Protein AF-A0A358C9G3-F1 (afdb_monomer)

pLDDT: mean 92.69, std 3.29, range [82.0, 96.62]

Foldseek 3Di:
DDDDPVGDDPDDFDWDDDPDDDTHGDDDDPPDDPPDDDD

Solvent-accessible surface area (backbone atoms only — not comparable to full-atom values): 2930 Å² total; per-residue (Å²): 117,47,83,50,101,88,49,73,39,80,76,82,86,66,63,50,69,69,97,57,95,60,80,43,76,66,74,79,65,92,87,70,56,93,88,66,82,87,129

Radius of gyration: 13.65 Å; Cα contacts (8 Å, |Δi|>4): 24; chains: 1; bounding box: 31×29×26 Å

Sequence (39 aa):
PRKMKFGMSEGMVLAASGDAPGLFILSPDSGAQPGMKVK

Structure (mmCIF, N/CA/C/O backbone):
data_AF-A0A358C9G3-F1
#
_entry.id   AF-A0A358C9G3-F1
#
loop_
_atom_site.group_PDB
_atom_site.id
_atom_site.type_symbol
_atom_site.label_atom_id
_atom_site.label_alt_id
_atom_site.label_comp_id
_atom_site.label_asym_id
_atom_site.label_entity_id
_atom_site.label_seq_id
_atom_site.pdbx_PDB_ins_code
_atom_site.Cartn_x
_atom_site.Cartn_y
_atom_site.Cartn_z
_atom_s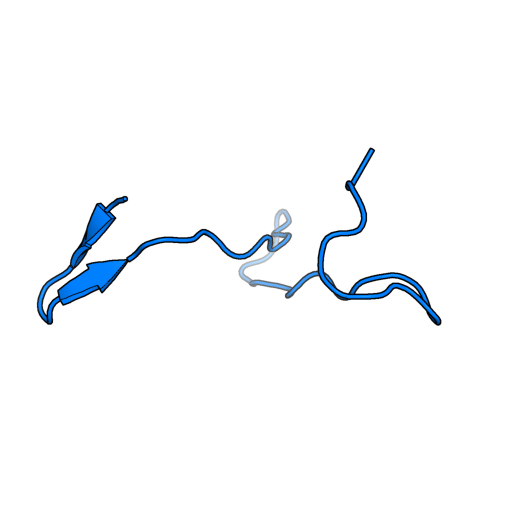ite.occupancy
_atom_site.B_iso_or_equiv
_atom_site.auth_seq_id
_atom_site.auth_comp_id
_atom_site.auth_asym_id
_atom_site.auth_atom_id
_atom_site.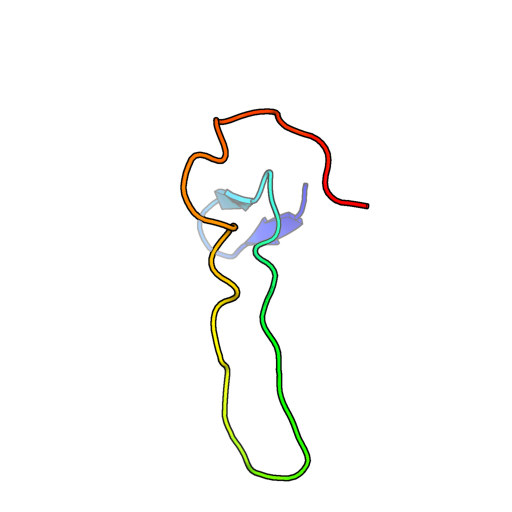pdbx_PDB_model_num
ATOM 1 N N . PRO A 1 1 ? 0.366 0.936 17.525 1.00 83.88 1 PRO A N 1
ATOM 2 C CA . PRO A 1 1 ? 0.362 2.406 17.319 1.00 83.88 1 PRO A CA 1
ATOM 3 C C . PRO A 1 1 ? 1.781 2.986 17.510 1.00 83.88 1 PRO A C 1
ATOM 5 O O . PRO A 1 1 ? 2.505 2.530 18.395 1.00 83.88 1 PRO A O 1
ATOM 8 N N . ARG A 1 2 ? 2.210 3.938 16.668 1.00 93.75 2 ARG A N 1
ATOM 9 C CA . ARG A 1 2 ? 3.578 4.495 16.651 1.00 93.75 2 ARG A CA 1
ATOM 10 C C . ARG A 1 2 ? 3.550 6.017 16.819 1.00 93.75 2 ARG A C 1
ATOM 12 O O . ARG A 1 2 ? 2.951 6.709 16.001 1.00 93.75 2 ARG A O 1
ATOM 19 N N . LYS A 1 3 ? 4.241 6.543 17.836 1.00 94.38 3 LYS A N 1
ATOM 20 C CA . LYS A 1 3 ? 4.344 7.992 18.072 1.00 94.38 3 LYS A CA 1
ATOM 21 C C . LYS A 1 3 ? 5.230 8.638 17.008 1.00 94.38 3 LYS A C 1
ATOM 23 O O . LYS A 1 3 ? 6.380 8.244 16.833 1.00 94.38 3 LYS A O 1
ATOM 28 N N . MET A 1 4 ? 4.680 9.617 16.307 1.00 96.62 4 MET A N 1
ATOM 29 C CA . MET A 1 4 ? 5.338 10.456 15.310 1.00 96.62 4 MET A CA 1
ATOM 30 C C . MET A 1 4 ? 5.540 11.865 15.867 1.00 96.62 4 MET A C 1
ATOM 32 O O . MET A 1 4 ? 4.969 12.232 16.895 1.00 96.62 4 MET A O 1
ATOM 36 N N . LYS A 1 5 ? 6.313 12.688 15.149 1.00 94.69 5 LYS A N 1
ATOM 37 C CA . LYS A 1 5 ? 6.546 14.094 15.511 1.00 94.69 5 LYS A CA 1
ATOM 38 C C . LYS A 1 5 ? 5.246 14.895 15.704 1.00 94.69 5 LYS A C 1
ATOM 40 O O . LYS A 1 5 ? 5.228 15.806 16.521 1.00 94.69 5 LYS A O 1
ATOM 45 N N . PHE A 1 6 ? 4.174 14.538 14.992 1.00 94.44 6 PHE A N 1
ATOM 46 C CA . PHE A 1 6 ? 2.925 15.310 14.934 1.00 94.44 6 PHE A CA 1
ATOM 47 C C . PHE A 1 6 ? 1.675 14.538 15.375 1.00 94.44 6 PHE A C 1
ATOM 49 O O . PHE A 1 6 ? 0.562 14.988 15.128 1.00 94.44 6 PHE A O 1
ATOM 56 N N . GLY A 1 7 ? 1.824 13.375 16.009 1.00 95.44 7 GLY A N 1
ATOM 57 C CA . GLY A 1 7 ? 0.669 12.586 16.437 1.00 95.44 7 GLY A CA 1
ATOM 58 C C . GLY A 1 7 ? 0.976 11.106 16.589 1.00 95.44 7 GLY A C 1
ATOM 59 O O . GLY A 1 7 ? 2.133 10.688 16.549 1.00 95.44 7 GLY A O 1
ATOM 60 N N . MET A 1 8 ? -0.067 10.306 16.772 1.00 96.50 8 MET A N 1
ATOM 61 C CA . MET A 1 8 ? 0.039 8.852 16.853 1.00 96.50 8 MET A CA 1
ATOM 62 C C . MET A 1 8 ? -0.383 8.234 15.517 1.00 96.50 8 MET A C 1
ATOM 64 O O . MET A 1 8 ? -1.472 8.514 15.033 1.00 96.50 8 MET A O 1
ATOM 68 N N . SER A 1 9 ? 0.462 7.390 14.923 1.00 95.69 9 SER A N 1
ATOM 69 C CA . SER A 1 9 ? 0.076 6.548 13.788 1.00 95.69 9 SER A CA 1
ATOM 70 C C . SER A 1 9 ? -0.607 5.285 14.299 1.00 95.69 9 SER A C 1
ATOM 72 O O . SER A 1 9 ? -0.033 4.554 15.114 1.00 95.69 9 SER A O 1
ATOM 74 N N . GLU A 1 10 ? -1.805 4.999 13.807 1.00 95.50 10 GLU A N 1
ATOM 75 C CA . GLU A 1 10 ? -2.598 3.828 14.206 1.00 95.50 10 GLU A CA 1
ATOM 76 C C . GLU A 1 10 ? -2.486 2.660 13.221 1.00 95.50 10 GLU A C 1
ATOM 78 O O . GLU A 1 10 ? -2.909 1.550 13.529 1.00 95.50 10 GLU A O 1
ATOM 83 N N . GLY A 1 11 ? -1.836 2.880 12.077 1.00 90.25 11 GLY A N 1
ATOM 84 C CA . GLY A 1 11 ? -1.664 1.881 11.030 1.00 90.25 11 GLY A CA 1
ATOM 85 C C . GLY A 1 11 ? -0.262 1.872 10.431 1.00 90.25 11 GLY A C 1
ATOM 86 O O . GLY A 1 11 ? 0.592 2.710 10.741 1.00 90.25 11 GLY A O 1
ATOM 87 N N . MET A 1 12 ? -0.042 0.889 9.564 1.00 92.44 12 MET A N 1
ATOM 8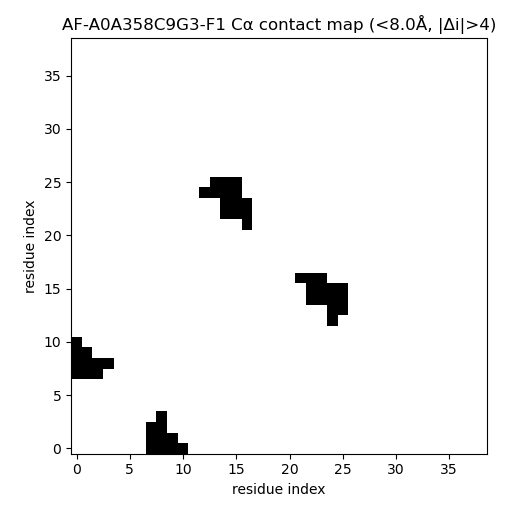8 C CA . MET A 1 12 ? 1.129 0.768 8.700 1.00 92.44 12 MET A CA 1
ATOM 89 C C . MET A 1 12 ? 0.636 0.484 7.281 1.00 92.44 12 MET A C 1
ATOM 91 O O . MET A 1 12 ? -0.308 -0.283 7.105 1.00 92.44 12 MET A O 1
ATOM 95 N N . VAL A 1 13 ? 1.262 1.109 6.287 1.00 92.06 13 VAL A N 1
ATOM 96 C CA . VAL A 1 13 ? 0.997 0.854 4.865 1.00 92.06 13 VAL A CA 1
ATOM 97 C C . VAL A 1 13 ? 2.080 -0.085 4.343 1.00 92.06 13 VAL A C 1
ATOM 99 O O . VAL A 1 13 ? 3.247 0.069 4.704 1.00 92.06 13 VAL A O 1
ATOM 102 N N . LEU A 1 14 ? 1.697 -1.058 3.516 1.00 93.50 14 LEU A N 1
ATOM 103 C CA . LEU A 1 14 ? 2.638 -1.983 2.892 1.00 93.50 14 LEU A CA 1
ATOM 104 C C . LEU A 1 14 ? 3.215 -1.378 1.608 1.00 93.50 14 LEU A C 1
ATOM 106 O O . LEU A 1 14 ? 2.491 -0.839 0.769 1.00 93.50 14 LE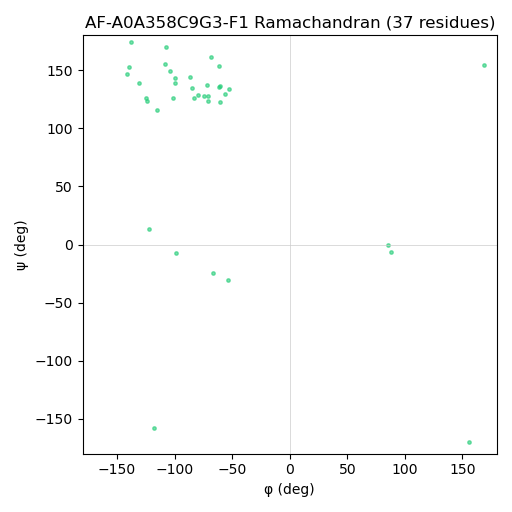U A O 1
ATOM 110 N N . ALA A 1 15 ? 4.526 -1.504 1.455 1.00 94.06 15 ALA A N 1
ATOM 111 C CA . ALA A 1 15 ? 5.256 -1.117 0.260 1.00 94.06 15 ALA A CA 1
ATOM 112 C C . ALA A 1 15 ? 6.328 -2.168 -0.039 1.00 94.06 15 ALA A C 1
ATOM 114 O O . ALA A 1 15 ? 6.818 -2.833 0.876 1.00 94.06 15 ALA A O 1
ATOM 115 N N . ALA A 1 16 ? 6.693 -2.298 -1.309 1.00 94.19 16 ALA A N 1
ATOM 116 C CA . ALA A 1 16 ? 7.822 -3.102 -1.752 1.00 94.19 16 ALA A CA 1
ATOM 117 C C . ALA A 1 16 ? 9.013 -2.204 -2.114 1.00 94.19 16 ALA A C 1
ATOM 119 O O . ALA A 1 16 ? 8.846 -1.076 -2.585 1.00 94.19 16 ALA A O 1
ATOM 120 N N . SER A 1 17 ? 10.215 -2.732 -1.920 1.00 94.19 17 SER A N 1
ATOM 121 C CA . SER A 1 17 ? 11.487 -2.164 -2.373 1.00 94.19 17 SER A CA 1
ATOM 122 C C . SER A 1 17 ? 12.387 -3.308 -2.838 1.00 94.19 17 SER A C 1
ATOM 124 O O . SER A 1 17 ? 12.311 -4.400 -2.273 1.00 94.19 17 SER A O 1
ATOM 126 N N . GLY A 1 18 ? 13.221 -3.069 -3.848 1.00 89.81 18 GLY A N 1
ATOM 127 C CA . GLY A 1 18 ? 14.190 -4.045 -4.361 1.00 89.81 18 GLY A CA 1
ATOM 128 C C . GLY A 1 18 ? 15.630 -3.557 -4.206 1.00 89.81 18 GLY A C 1
ATOM 129 O O . GLY A 1 18 ? 15.899 -2.661 -3.410 1.00 89.81 18 GLY A O 1
ATOM 130 N N . ASP A 1 19 ? 16.540 -4.112 -5.007 1.00 90.00 19 ASP A N 1
ATOM 131 C CA . ASP A 1 19 ? 17.965 -3.739 -4.996 1.00 90.00 19 ASP A CA 1
ATOM 132 C C . ASP A 1 19 ? 18.214 -2.303 -5.487 1.00 90.00 19 ASP A C 1
ATOM 134 O O . ASP A 1 19 ? 19.213 -1.672 -5.142 1.00 90.00 19 ASP A O 1
ATOM 138 N N . ALA A 1 20 ? 17.294 -1.772 -6.295 1.00 86.00 20 ALA A N 1
ATOM 139 C CA . ALA A 1 20 ? 17.310 -0.384 -6.720 1.00 86.00 20 ALA A CA 1
ATOM 140 C C . ALA A 1 20 ? 16.598 0.514 -5.691 1.00 86.00 20 A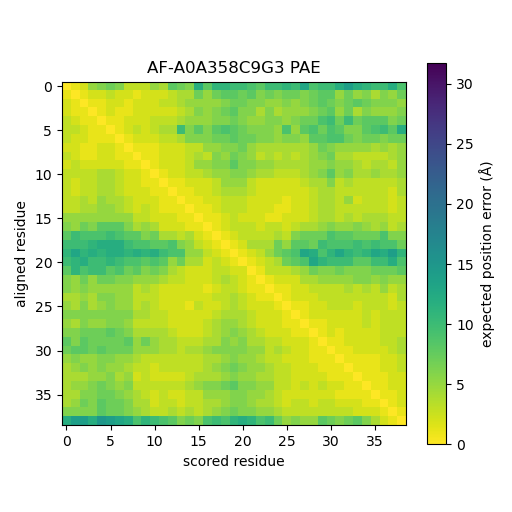LA A C 1
ATOM 142 O O . ALA A 1 20 ? 15.566 0.123 -5.135 1.00 86.00 20 ALA A O 1
ATOM 143 N N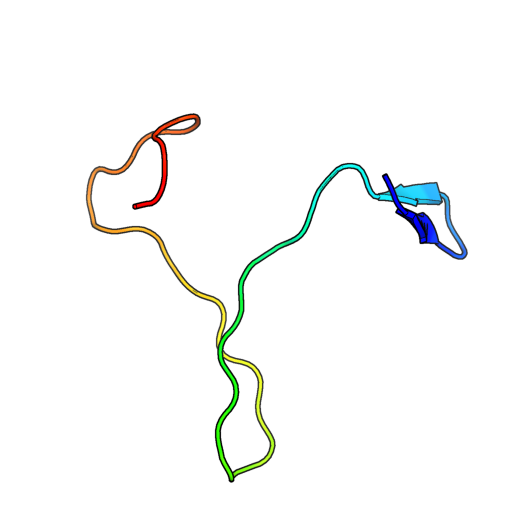 . PRO A 1 21 ? 17.086 1.748 -5.473 1.00 87.69 21 PRO A N 1
ATOM 144 C CA . PRO A 1 21 ? 16.415 2.705 -4.607 1.00 87.69 21 PRO A CA 1
ATOM 145 C C . PRO A 1 21 ? 15.006 3.012 -5.132 1.00 87.69 21 PRO A C 1
ATOM 147 O O . PRO A 1 21 ? 14.832 3.451 -6.268 1.00 87.69 21 PRO A O 1
ATOM 150 N N . GLY A 1 22 ? 13.994 2.786 -4.294 1.00 90.69 22 GLY A N 1
ATOM 151 C CA . GLY A 1 22 ? 12.598 3.050 -4.630 1.00 90.69 22 GLY A CA 1
ATOM 152 C C . GLY A 1 22 ? 11.622 2.449 -3.621 1.00 90.69 22 GLY A C 1
ATOM 153 O O . GLY A 1 22 ? 11.935 1.476 -2.935 1.00 90.69 22 GLY A O 1
ATOM 154 N N . LEU A 1 23 ? 10.433 3.045 -3.537 1.00 92.62 23 LEU A N 1
ATOM 155 C CA . LEU A 1 23 ? 9.302 2.542 -2.761 1.00 92.62 23 LEU A CA 1
ATOM 156 C C . LEU A 1 23 ? 8.093 2.415 -3.684 1.00 92.62 23 LEU A C 1
ATOM 158 O O . LEU A 1 23 ? 7.692 3.390 -4.320 1.00 92.62 23 LEU A O 1
ATOM 162 N N . PHE A 1 24 ? 7.501 1.226 -3.721 1.00 91.81 24 PHE A N 1
ATOM 163 C CA . PHE A 1 24 ? 6.325 0.918 -4.528 1.00 91.81 24 PHE A CA 1
ATOM 164 C C . PHE A 1 24 ? 5.161 0.584 -3.600 1.00 91.81 24 PHE A C 1
ATOM 166 O O . PHE A 1 24 ? 5.224 -0.388 -2.847 1.00 91.81 24 PHE A O 1
ATOM 173 N N . ILE A 1 25 ? 4.106 1.398 -3.625 1.00 92.31 25 ILE A N 1
ATOM 174 C CA . ILE A 1 25 ? 2.917 1.166 -2.798 1.00 92.31 25 ILE A CA 1
ATOM 175 C C . ILE A 1 25 ? 2.162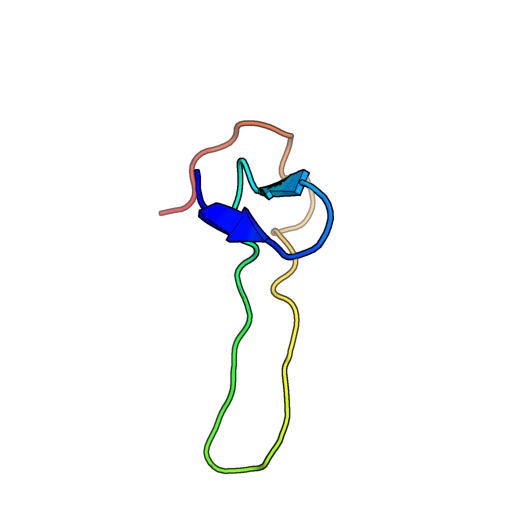 -0.046 -3.335 1.00 92.31 25 ILE A C 1
ATOM 177 O O . ILE A 1 25 ? 1.830 -0.102 -4.521 1.00 92.31 25 ILE A O 1
ATOM 181 N N . LEU A 1 26 ? 1.873 -1.003 -2.453 1.00 92.12 26 LEU A N 1
ATOM 182 C CA . LEU A 1 26 ? 1.051 -2.148 -2.816 1.00 92.12 26 LEU A CA 1
ATOM 183 C C . LEU A 1 26 ? -0.410 -1.704 -2.917 1.00 92.12 26 LEU A C 1
ATOM 185 O O . LEU A 1 26 ? -0.949 -1.093 -1.994 1.00 92.12 26 LEU A O 1
ATOM 189 N N . SER A 1 27 ? -1.038 -2.017 -4.046 1.00 93.31 27 SER A N 1
ATOM 190 C CA . SER A 1 27 ? -2.474 -1.827 -4.248 1.00 93.31 27 SER A CA 1
ATOM 191 C C . SER A 1 27 ? -3.184 -3.161 -4.052 1.00 93.31 27 SER A C 1
ATOM 193 O O . SER A 1 27 ? -2.622 -4.195 -4.416 1.00 93.31 27 SER A O 1
ATOM 195 N N . PRO A 1 28 ? -4.388 -3.166 -3.466 1.00 93.12 28 PRO A N 1
ATOM 196 C CA . PRO A 1 28 ? -5.160 -4.389 -3.349 1.00 93.12 28 PRO A CA 1
ATOM 197 C C . PRO A 1 28 ? -5.642 -4.866 -4.726 1.00 93.12 28 PRO A C 1
ATOM 199 O O . PRO A 1 28 ? -5.725 -4.081 -5.675 1.00 93.12 28 PRO A O 1
ATOM 202 N N . ASP A 1 29 ? -6.012 -6.143 -4.807 1.00 93.38 29 ASP A N 1
ATOM 203 C CA . ASP A 1 29 ? -6.635 -6.703 -6.004 1.00 93.38 29 ASP A CA 1
ATOM 204 C C . ASP A 1 29 ? -7.965 -6.005 -6.325 1.00 93.38 29 ASP A C 1
ATOM 206 O O . ASP A 1 29 ? -8.668 -5.487 -5.448 1.00 93.38 29 ASP A O 1
ATOM 210 N N . SER A 1 30 ? -8.333 -6.014 -7.607 1.00 95.88 30 SER A N 1
ATOM 211 C CA . SER A 1 30 ? -9.595 -5.432 -8.064 1.00 95.88 30 SER A CA 1
ATOM 212 C C . SER A 1 30 ? -10.790 -6.050 -7.329 1.00 95.88 30 SER A C 1
ATOM 214 O O . SER A 1 30 ? -10.932 -7.270 -7.256 1.00 95.88 30 SER A O 1
ATOM 216 N N . GLY A 1 31 ? -11.663 -5.196 -6.790 1.00 94.56 31 GLY A N 1
ATOM 217 C CA . GLY A 1 31 ? -12.860 -5.607 -6.050 1.00 94.56 31 GLY A CA 1
ATOM 218 C C . GLY A 1 31 ? -12.644 -5.900 -4.561 1.00 94.56 31 GLY A C 1
ATOM 219 O O . GLY A 1 31 ? -13.620 -6.192 -3.866 1.00 94.56 31 GLY A O 1
ATOM 220 N N . ALA A 1 32 ? -11.417 -5.785 -4.042 1.00 94.62 32 ALA A N 1
ATOM 221 C CA . ALA A 1 32 ? -11.170 -5.858 -2.606 1.00 94.62 32 ALA A CA 1
ATOM 222 C C . ALA A 1 32 ? -11.903 -4.730 -1.857 1.00 94.62 32 ALA A C 1
ATOM 224 O O . ALA A 1 32 ? -11.882 -3.568 -2.265 1.00 94.62 32 ALA A O 1
ATOM 225 N N . GLN A 1 33 ? -12.540 -5.070 -0.737 1.00 96.25 33 GLN A N 1
ATOM 226 C CA . GLN A 1 33 ? -13.282 -4.131 0.105 1.00 96.25 33 GLN A CA 1
ATOM 227 C C . GLN A 1 33 ? -12.536 -3.858 1.421 1.00 96.25 33 GLN A C 1
ATOM 229 O O . GLN A 1 33 ? -11.773 -4.712 1.890 1.00 96.25 33 GLN A O 1
ATOM 234 N N . PRO A 1 34 ? -12.769 -2.699 2.066 1.00 95.06 34 PRO A N 1
ATOM 235 C CA . PRO A 1 34 ? -12.190 -2.400 3.372 1.00 95.06 34 PRO A CA 1
ATOM 236 C C . PRO A 1 34 ? -12.473 -3.502 4.405 1.00 95.06 34 PRO A C 1
ATOM 238 O O . PRO A 1 34 ? -13.599 -3.973 4.537 1.00 95.06 34 PRO A O 1
ATOM 241 N N . GLY A 1 35 ? -11.444 -3.907 5.153 1.00 94.38 35 GLY A N 1
ATOM 242 C CA . GLY A 1 35 ? -11.547 -4.936 6.197 1.00 94.38 35 GLY A CA 1
ATOM 243 C C . GLY A 1 35 ? -11.351 -6.380 5.717 1.00 94.38 35 GLY A C 1
ATOM 244 O O . GLY A 1 35 ? -11.246 -7.279 6.555 1.00 94.38 35 GLY A O 1
ATOM 245 N N . MET A 1 36 ? -11.242 -6.623 4.405 1.00 96.06 36 MET A N 1
ATOM 246 C CA . MET A 1 36 ? -10.819 -7.931 3.892 1.00 96.06 36 MET A CA 1
ATOM 247 C C . MET A 1 36 ? -9.406 -8.279 4.391 1.00 96.06 36 MET A C 1
ATOM 249 O O . MET A 1 36 ? -8.511 -7.435 4.417 1.00 96.06 36 MET A O 1
ATOM 253 N N . LYS A 1 37 ? -9.204 -9.534 4.817 1.00 92.12 37 LYS A N 1
ATOM 254 C CA . LYS A 1 37 ? -7.909 -10.009 5.328 1.00 92.12 37 LYS A CA 1
ATOM 255 C C . LYS A 1 37 ? -6.959 -10.324 4.174 1.00 92.12 37 LYS A C 1
ATOM 257 O O . LYS A 1 37 ? -7.305 -11.119 3.307 1.00 92.12 37 LYS A O 1
ATOM 262 N N . VAL A 1 38 ? -5.753 -9.767 4.237 1.00 89.62 38 VAL A N 1
ATOM 263 C CA . VAL A 1 38 ? -4.623 -10.156 3.382 1.00 89.62 38 VAL A CA 1
ATOM 264 C 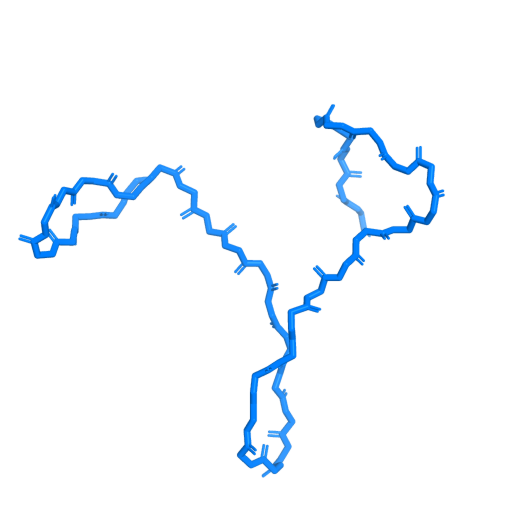C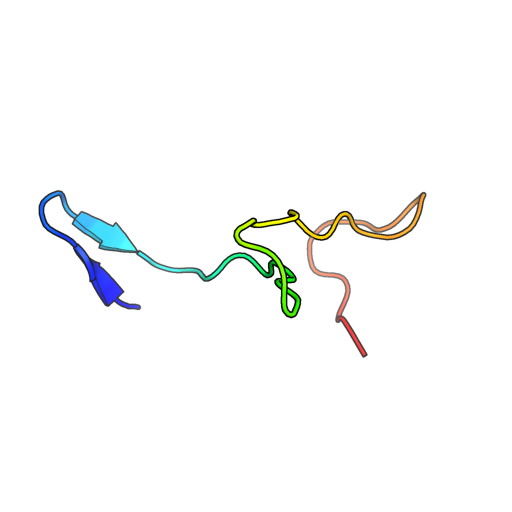 . VAL A 1 38 ? -4.127 -11.540 3.826 1.00 89.62 38 VAL A C 1
ATOM 266 O O . VAL A 1 38 ? -4.057 -11.800 5.032 1.00 89.62 38 VAL A O 1
ATOM 269 N N . LYS A 1 39 ? -3.825 -12.429 2.878 1.00 82.00 39 LYS A N 1
ATOM 270 C CA . LYS A 1 39 ? -3.212 -13.743 3.113 1.00 82.00 39 LYS A CA 1
ATOM 271 C C . LYS A 1 39 ? -1.985 -13.910 2.238 1.00 82.00 39 LYS A C 1
ATOM 273 O O . LYS A 1 39 ? -2.014 -13.358 1.120 1.00 82.00 39 LYS A O 1
#

Mean predicted aligned error: 4.32 Å

Secondary structure (DSSP, 8-state):
-EEETTEEE-----EE--SSS--EEPPPPTT--TTPPP-